Protein AF-A0ABD5YY74-F1 (afdb_monomer_lite)

Secondary structure (DSSP, 8-state):
-EEE--GGGTT-PPTT-HHHHHHHHHHHHHHHHHHHHTGGGT---EEE-----SSHHHHHHHTS---TTSSHHHHHS------

InterPro domains:
  IPR002347 Short-chain dehydrogenase/reductase SDR [PF00106] (2-62)
  IPR002347 Short-chain dehydrogenase/reductase SDR [PR00081] (20-39)
  IPR002347 Short-chain dehydrogenase/reductase SDR [PR00081] (41-58)
  IPR020904 Short-chain dehydrogenase/reductase, conserved site [PS00061] (7-35)
  IPR036291 NAD(P)-binding domain superfamily [SSF51735] (2-64)

pLDDT: mean 77.59, std 19.83, range [36.0, 98.31]

Foldseek 3Di:
DEAEAACCQVVDPDPPCVVNNVVRVVVQVVQVVCCVVCVVVVDHGYYDHDADDPDVVVVVVVVVDPDPPRPVVPVPPPDPPDD

Structure (mmCIF, N/CA/C/O backbone):
data_AF-A0ABD5YY74-F1
#
_entry.id   AF-A0ABD5YY74-F1
#
loop_
_atom_site.group_PDB
_atom_site.id
_atom_site.type_symbol
_atom_site.label_atom_id
_atom_site.label_alt_id
_atom_site.label_comp_id
_atom_site.label_asym_id
_atom_site.label_entity_id
_atom_site.label_seq_id
_atom_site.pdbx_PDB_ins_code
_atom_site.Cartn_x
_atom_site.Cartn_y
_atom_site.Cartn_z
_atom_site.occupancy
_atom_site.B_iso_or_equiv
_atom_site.auth_seq_id
_atom_site.auth_comp_id
_atom_site.auth_asym_id
_atom_site.auth_atom_id
_atom_site.pdbx_PDB_model_num
ATOM 1 N N . MET A 1 1 ? -10.477 -0.198 5.668 1.00 93.50 1 MET A N 1
ATOM 2 C CA . MET A 1 1 ? -9.849 0.586 4.584 1.00 93.50 1 MET A CA 1
ATOM 3 C C . MET A 1 1 ? -9.062 -0.323 3.653 1.00 93.50 1 MET A C 1
ATOM 5 O O . MET A 1 1 ? -8.477 -1.299 4.119 1.00 93.50 1 MET A O 1
ATOM 9 N N . VAL A 1 2 ? -9.049 -0.003 2.358 1.00 96.81 2 VAL A N 1
ATOM 10 C CA . VAL A 1 2 ? -8.241 -0.695 1.344 1.00 96.81 2 VAL A CA 1
ATOM 11 C C . VAL A 1 2 ? -7.444 0.353 0.579 1.00 96.81 2 VAL A C 1
ATOM 13 O O . VAL A 1 2 ? -8.030 1.256 -0.013 1.00 96.81 2 VAL A O 1
ATOM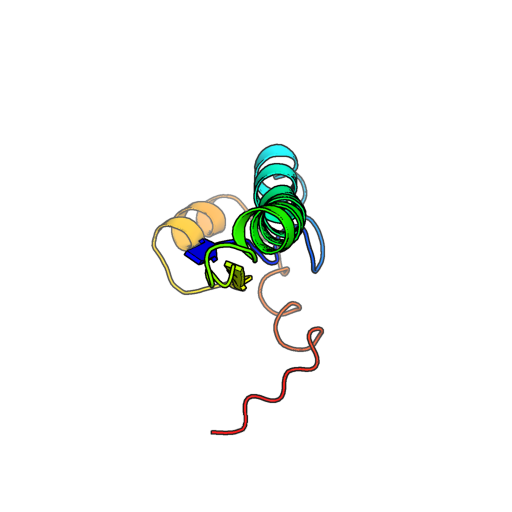 16 N N . ASN A 1 3 ? -6.123 0.230 0.610 1.00 97.00 3 ASN A N 1
ATOM 17 C CA . ASN A 1 3 ? -5.198 1.152 -0.037 1.00 97.00 3 ASN A CA 1
ATOM 18 C C . ASN A 1 3 ? -4.556 0.505 -1.268 1.00 97.00 3 ASN A C 1
ATOM 20 O O . ASN A 1 3 ? -4.424 -0.718 -1.348 1.00 97.00 3 ASN A O 1
ATOM 24 N N . ILE A 1 4 ? -4.114 1.336 -2.212 1.00 95.12 4 ILE A N 1
ATOM 25 C CA . ILE A 1 4 ? -3.522 0.881 -3.475 1.00 95.12 4 ILE A CA 1
ATOM 26 C C . ILE A 1 4 ? -2.037 1.245 -3.524 1.00 95.12 4 ILE A C 1
ATOM 28 O O . ILE A 1 4 ? -1.669 2.394 -3.805 1.00 95.12 4 ILE A O 1
ATOM 32 N N . GLY A 1 5 ? -1.197 0.245 -3.269 1.00 92.75 5 GLY A N 1
ATOM 33 C CA . GLY A 1 5 ? 0.250 0.290 -3.454 1.00 92.75 5 GLY A CA 1
ATOM 34 C C . GLY A 1 5 ? 0.648 0.101 -4.920 1.00 92.75 5 GLY A C 1
ATOM 35 O O . GLY A 1 5 ? -0.084 0.467 -5.839 1.00 92.75 5 GLY A O 1
ATOM 36 N N . SER A 1 6 ? 1.842 -0.438 -5.142 1.00 89.31 6 SER A N 1
ATOM 37 C CA . SER A 1 6 ? 2.350 -0.839 -6.460 1.00 89.31 6 SER A CA 1
ATOM 38 C C . SER A 1 6 ? 3.490 -1.831 -6.284 1.00 89.31 6 SER A C 1
ATOM 40 O O . SER A 1 6 ? 4.202 -1.771 -5.273 1.00 89.31 6 SER A O 1
ATOM 42 N N . LEU A 1 7 ? 3.695 -2.710 -7.261 1.00 85.00 7 LEU A N 1
ATOM 43 C CA . LEU A 1 7 ? 4.875 -3.567 -7.279 1.00 85.00 7 LEU A CA 1
ATOM 44 C C . LEU A 1 7 ? 6.158 -2.829 -7.702 1.00 85.00 7 LEU A C 1
ATOM 46 O O . LEU A 1 7 ? 7.245 -3.261 -7.330 1.00 85.00 7 LEU A O 1
ATOM 50 N N . VAL A 1 8 ? 6.041 -1.665 -8.355 1.00 76.94 8 VAL A N 1
ATOM 51 C CA . VAL A 1 8 ? 7.154 -0.826 -8.868 1.00 76.94 8 VAL A CA 1
ATOM 52 C C . VAL A 1 8 ? 8.115 -0.315 -7.773 1.00 76.94 8 VAL A C 1
ATOM 54 O O . VAL A 1 8 ? 9.120 0.317 -8.064 1.00 76.94 8 VAL A O 1
ATOM 57 N N . GLY A 1 9 ? 7.877 -0.614 -6.495 1.00 68.31 9 GLY A N 1
ATOM 58 C CA . GLY A 1 9 ? 8.900 -0.473 -5.450 1.00 68.31 9 GLY A CA 1
ATOM 59 C C . GLY A 1 9 ? 9.042 -1.669 -4.504 1.00 68.31 9 GLY A C 1
ATOM 60 O O . GLY A 1 9 ? 9.975 -1.684 -3.710 1.00 68.31 9 GLY A O 1
ATOM 61 N N . ALA A 1 10 ? 8.163 -2.672 -4.592 1.00 67.81 10 ALA A N 1
ATOM 62 C CA . ALA A 1 10 ? 8.219 -3.880 -3.765 1.00 67.81 10 ALA A CA 1
ATOM 63 C C . ALA A 1 10 ? 8.925 -5.054 -4.473 1.00 67.81 10 ALA A C 1
ATOM 65 O O . ALA A 1 10 ? 9.595 -5.838 -3.811 1.00 67.81 10 ALA A O 1
ATOM 66 N N . GLY A 1 11 ? 8.796 -5.164 -5.803 1.00 61.44 11 GLY A N 1
ATOM 67 C CA . GLY A 1 11 ? 9.356 -6.256 -6.620 1.00 61.44 11 GLY A CA 1
ATOM 68 C C . GLY A 1 11 ? 10.579 -5.877 -7.466 1.00 61.44 11 GLY A C 1
ATOM 69 O O . GLY A 1 11 ? 11.164 -6.737 -8.116 1.00 61.44 11 GLY A O 1
ATOM 70 N N . GLY A 1 12 ? 10.979 -4.603 -7.458 1.00 61.25 12 GLY A N 1
ATOM 71 C CA . GLY A 1 12 ? 12.114 -4.088 -8.228 1.00 61.25 12 GLY A CA 1
ATOM 72 C C . GLY A 1 12 ? 11.821 -2.697 -8.799 1.00 61.25 12 GLY A C 1
ATOM 73 O O . GLY A 1 12 ? 10.904 -2.566 -9.606 1.00 61.25 12 GLY A O 1
ATOM 74 N N . PRO A 1 13 ? 12.547 -1.644 -8.384 1.00 62.84 13 PRO A N 1
ATOM 75 C CA . PRO A 1 13 ? 12.275 -0.293 -8.856 1.00 62.84 13 PRO A CA 1
ATOM 76 C C . PRO A 1 13 ? 12.773 -0.061 -10.283 1.00 62.84 13 PRO A C 1
ATOM 78 O O . PRO A 1 13 ? 13.946 -0.279 -10.589 1.00 62.84 13 PRO A O 1
ATOM 81 N N . ASN A 1 14 ? 11.886 0.455 -11.137 1.00 71.00 14 ASN A N 1
ATOM 82 C CA . ASN A 1 14 ? 12.251 0.940 -12.465 1.00 71.00 14 ASN A CA 1
ATOM 83 C C . ASN A 1 14 ? 13.126 2.197 -12.344 1.00 71.00 14 ASN A C 1
ATOM 85 O O . ASN A 1 14 ? 12.893 3.073 -11.497 1.00 71.00 14 ASN A O 1
ATOM 89 N N . ARG A 1 15 ? 14.137 2.311 -13.211 1.00 75.88 15 ARG A N 1
ATOM 90 C CA . ARG A 1 15 ? 14.980 3.512 -13.282 1.00 75.88 15 ARG A CA 1
ATOM 91 C C . ARG A 1 15 ? 14.109 4.723 -13.642 1.00 75.88 15 ARG A C 1
ATOM 93 O O . ARG A 1 15 ? 13.149 4.610 -14.387 1.00 75.88 15 ARG A O 1
ATOM 100 N N . GLY A 1 16 ? 14.408 5.882 -13.057 1.00 81.56 16 GLY A N 1
ATOM 101 C CA . GLY A 1 16 ? 13.646 7.117 -13.300 1.00 81.56 16 GLY A CA 1
ATOM 102 C C . GLY A 1 16 ? 12.329 7.252 -1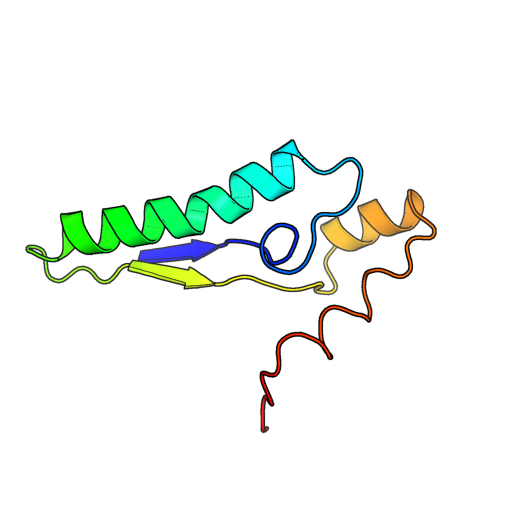2.522 1.00 81.56 16 GLY A C 1
ATOM 103 O O . GLY A 1 16 ? 11.780 8.346 -12.467 1.00 81.56 16 GLY A O 1
ATOM 104 N N . GLN A 1 17 ? 11.853 6.207 -11.833 1.00 83.06 17 GLN A N 1
ATOM 105 C CA . GLN A 1 17 ? 10.572 6.235 -11.108 1.00 83.06 17 GLN A CA 1
ATOM 106 C C . GLN A 1 17 ? 10.716 6.339 -9.579 1.00 83.06 17 GLN A C 1
ATOM 108 O O . GLN A 1 17 ? 9.814 5.941 -8.845 1.00 83.06 17 GLN A O 1
ATOM 113 N N . ALA A 1 18 ? 11.820 6.896 -9.067 1.00 85.62 18 ALA A N 1
ATOM 114 C CA . ALA A 1 18 ? 12.121 6.927 -7.629 1.00 85.62 18 ALA A CA 1
ATOM 115 C C . ALA A 1 18 ? 10.990 7.536 -6.777 1.00 85.62 18 ALA A C 1
ATOM 117 O O . ALA A 1 18 ? 10.597 6.958 -5.763 1.00 85.62 18 ALA A O 1
ATOM 118 N N . SER A 1 19 ? 10.424 8.666 -7.204 1.00 89.88 19 SER A N 1
ATOM 119 C CA . SER A 1 19 ? 9.328 9.351 -6.507 1.00 89.88 19 SER A CA 1
ATOM 120 C C . SER A 1 19 ? 8.068 8.485 -6.459 1.00 89.88 19 SER A C 1
ATOM 122 O O . SER A 1 19 ? 7.464 8.311 -5.400 1.00 89.88 19 SER A O 1
ATOM 124 N N . TYR A 1 20 ? 7.698 7.899 -7.603 1.00 88.38 20 TYR A N 1
ATOM 125 C CA . TYR A 1 20 ? 6.531 7.028 -7.718 1.00 88.38 20 TYR A CA 1
ATOM 126 C C . TYR A 1 20 ? 6.708 5.755 -6.885 1.00 88.38 20 TYR A C 1
ATOM 128 O O . TYR A 1 20 ? 5.868 5.469 -6.030 1.00 88.38 20 TYR A O 1
ATOM 136 N N . ALA A 1 21 ? 7.832 5.054 -7.053 1.00 87.69 21 ALA A N 1
ATOM 137 C CA . ALA A 1 21 ? 8.172 3.848 -6.306 1.00 87.69 21 ALA A CA 1
ATOM 138 C C . ALA A 1 21 ? 8.151 4.105 -4.792 1.00 87.69 21 ALA A C 1
ATOM 140 O O . ALA A 1 21 ? 7.488 3.378 -4.054 1.00 87.69 21 ALA A O 1
ATOM 141 N N . THR A 1 22 ? 8.783 5.191 -4.334 1.00 90.44 22 THR A N 1
ATOM 142 C CA . THR A 1 22 ? 8.813 5.559 -2.909 1.00 90.44 22 THR A CA 1
ATOM 143 C C . THR A 1 22 ? 7.412 5.840 -2.380 1.00 90.44 22 THR A C 1
ATOM 145 O O . THR A 1 22 ? 7.019 5.283 -1.357 1.00 90.44 22 THR A O 1
ATOM 148 N N . SER A 1 23 ? 6.628 6.654 -3.096 1.00 93.75 23 SER A N 1
ATOM 149 C CA . SER A 1 23 ? 5.263 6.994 -2.680 1.00 93.75 23 SER A CA 1
ATOM 150 C C . SER A 1 23 ? 4.377 5.753 -2.546 1.00 93.75 23 SER A C 1
ATOM 152 O O . SER A 1 23 ? 3.607 5.643 -1.595 1.00 93.75 23 SER A O 1
ATOM 154 N N . LYS A 1 24 ? 4.522 4.781 -3.456 1.00 92.44 24 LYS A N 1
ATOM 155 C CA . LYS A 1 24 ? 3.710 3.562 -3.473 1.00 92.44 24 LYS A CA 1
ATOM 156 C C . LYS A 1 24 ? 4.167 2.509 -2.467 1.00 92.44 24 LYS A 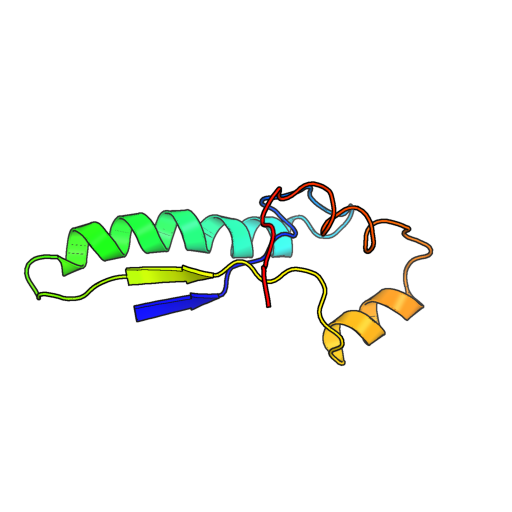C 1
ATOM 158 O O . LYS A 1 24 ? 3.316 1.786 -1.954 1.00 92.44 24 LYS A O 1
ATOM 163 N N . VAL A 1 25 ? 5.456 2.448 -2.135 1.00 90.06 25 VAL A N 1
ATOM 164 C CA . VAL A 1 25 ? 5.965 1.599 -1.042 1.00 90.06 25 VAL A CA 1
ATOM 165 C C . VAL A 1 25 ? 5.587 2.175 0.321 1.00 90.06 25 VAL A C 1
ATOM 167 O O . VAL A 1 25 ? 5.187 1.424 1.208 1.00 90.06 25 VAL A O 1
ATOM 170 N N . ALA A 1 26 ? 5.616 3.503 0.479 1.00 94.81 26 ALA A N 1
ATOM 171 C CA . ALA A 1 26 ? 5.229 4.166 1.725 1.00 94.81 26 ALA A CA 1
ATOM 172 C C . ALA A 1 26 ? 3.785 3.842 2.154 1.00 94.81 26 ALA A C 1
ATOM 174 O O . ALA A 1 26 ? 3.496 3.784 3.349 1.00 94.81 26 ALA A O 1
ATOM 175 N N . ILE A 1 27 ? 2.890 3.560 1.198 1.00 96.31 27 ILE A N 1
ATOM 176 C CA . ILE A 1 27 ? 1.508 3.148 1.480 1.00 96.31 27 ILE A CA 1
ATOM 177 C C . ILE A 1 27 ? 1.459 1.859 2.307 1.00 96.31 27 ILE A C 1
ATOM 179 O O . ILE A 1 27 ? 0.589 1.748 3.169 1.00 96.31 27 ILE A O 1
ATOM 183 N N . ALA A 1 28 ? 2.375 0.906 2.106 1.00 94.56 28 ALA A N 1
ATOM 184 C CA . ALA A 1 28 ? 2.402 -0.317 2.908 1.00 94.56 28 ALA A CA 1
ATOM 185 C C . ALA A 1 28 ? 2.701 -0.004 4.381 1.00 94.56 28 ALA A C 1
ATOM 187 O O . ALA A 1 28 ? 1.945 -0.408 5.262 1.00 94.56 28 ALA A O 1
ATOM 188 N N . SER A 1 29 ? 3.728 0.810 4.639 1.00 96.06 29 SER A N 1
ATOM 189 C CA . SER A 1 29 ? 4.080 1.248 5.994 1.00 96.06 29 SER A CA 1
ATOM 190 C C . SER A 1 29 ? 2.946 2.027 6.662 1.00 96.06 29 SER A C 1
ATOM 192 O O . SER A 1 29 ? 2.588 1.732 7.801 1.00 96.06 29 SER A O 1
ATOM 194 N N . ILE A 1 30 ? 2.332 2.977 5.947 1.00 97.69 30 ILE A N 1
ATOM 195 C CA . ILE A 1 30 ? 1.194 3.751 6.467 1.00 97.69 30 ILE A CA 1
ATOM 196 C C . ILE A 1 30 ? -0.001 2.832 6.752 1.00 97.69 30 ILE A C 1
ATOM 198 O O . ILE A 1 30 ? -0.667 2.990 7.768 1.00 97.69 30 ILE A O 1
ATOM 202 N N . THR A 1 31 ? -0.258 1.837 5.901 1.00 98.00 31 THR A N 1
ATOM 203 C CA . THR A 1 31 ? -1.347 0.869 6.110 1.00 98.00 31 THR A CA 1
ATOM 204 C C . THR A 1 31 ? -1.155 0.071 7.393 1.00 98.00 31 THR A C 1
ATOM 206 O O . THR A 1 31 ? -2.122 -0.096 8.134 1.00 98.00 31 THR A O 1
ATOM 209 N N . THR A 1 32 ? 0.069 -0.378 7.680 1.00 97.31 32 THR A N 1
ATOM 210 C CA . THR A 1 32 ? 0.387 -1.085 8.927 1.00 97.31 32 THR A CA 1
ATOM 211 C C . THR A 1 32 ? 0.131 -0.205 10.146 1.00 97.31 32 THR A C 1
ATOM 213 O O . THR A 1 32 ? -0.540 -0.643 11.076 1.00 97.31 32 THR A O 1
ATOM 216 N N . VAL A 1 33 ? 0.600 1.046 10.126 1.00 98.25 33 VAL A N 1
ATOM 217 C CA . VAL A 1 33 ? 0.378 1.987 11.236 1.00 98.25 33 VAL A CA 1
ATOM 218 C C . VAL A 1 33 ? -1.116 2.255 11.431 1.00 98.25 33 VAL A C 1
ATOM 220 O O . VAL A 1 33 ? -1.626 2.074 12.532 1.00 98.25 33 VAL A O 1
ATOM 223 N N . MET A 1 34 ? -1.852 2.560 10.358 1.00 98.31 34 MET A N 1
ATOM 224 C CA . MET A 1 34 ? -3.302 2.784 10.433 1.00 98.31 34 MET A CA 1
ATOM 225 C C . MET A 1 34 ? -4.069 1.551 10.920 1.00 98.31 34 MET A C 1
ATOM 227 O O . MET A 1 34 ? -5.089 1.694 11.585 1.00 98.31 34 MET A O 1
ATOM 231 N N . ALA A 1 35 ? -3.624 0.335 10.584 1.00 98.25 35 ALA A N 1
ATOM 232 C CA . ALA A 1 35 ? -4.246 -0.886 11.095 1.00 98.25 35 ALA A CA 1
ATOM 233 C C . ALA A 1 35 ? -4.131 -0.978 12.623 1.00 98.25 35 ALA A C 1
ATOM 235 O O . ALA A 1 35 ? -5.075 -1.411 13.273 1.00 98.25 35 ALA A O 1
ATOM 236 N N . MET A 1 36 ? -2.993 -0.560 13.184 1.00 98.00 36 MET A N 1
ATOM 237 C CA . MET A 1 36 ? -2.766 -0.548 14.631 1.00 98.00 36 MET A CA 1
ATOM 238 C C . MET A 1 36 ? -3.553 0.576 15.311 1.00 98.00 36 MET A C 1
ATOM 240 O O . MET A 1 36 ? -4.192 0.338 16.328 1.00 98.00 36 MET A O 1
ATOM 244 N N . GLU A 1 37 ? -3.549 1.778 14.734 1.00 98.31 37 GLU A N 1
ATOM 245 C CA . GLU A 1 37 ? -4.243 2.949 15.289 1.00 98.31 37 GLU A CA 1
ATOM 246 C C . GLU A 1 37 ? -5.769 2.803 15.281 1.00 98.31 37 GLU A C 1
ATOM 248 O O . GLU A 1 37 ? -6.447 3.319 16.165 1.00 98.31 37 GLU A O 1
ATOM 253 N N . LEU A 1 38 ? -6.320 2.106 14.285 1.00 98.19 38 LEU A N 1
ATOM 254 C CA . LEU A 1 38 ? -7.766 1.970 14.111 1.00 98.19 38 LEU A CA 1
ATOM 255 C C . LEU A 1 38 ? -8.324 0.635 14.629 1.00 98.19 38 LEU A C 1
ATOM 257 O O . LEU A 1 38 ? -9.525 0.385 14.500 1.00 98.19 38 LEU A O 1
ATOM 261 N N . ALA A 1 39 ? -7.482 -0.208 15.236 1.00 97.88 39 ALA A N 1
ATOM 262 C CA . ALA A 1 39 ? -7.882 -1.511 15.763 1.00 97.88 39 ALA A CA 1
ATOM 263 C C . ALA A 1 39 ? -8.968 -1.395 16.847 1.00 97.88 39 ALA A C 1
ATOM 265 O O . ALA A 1 39 ? -9.947 -2.138 16.805 1.00 97.88 39 ALA A O 1
ATOM 266 N N . ASP A 1 40 ? -8.851 -0.417 17.752 1.00 98.25 40 ASP A N 1
ATOM 267 C CA . ASP A 1 40 ? -9.824 -0.173 18.834 1.00 98.25 40 ASP A CA 1
ATOM 268 C C . ASP A 1 40 ? -11.209 0.252 18.315 1.00 98.25 40 ASP A C 1
ATOM 270 O O . ASP A 1 40 ? -12.207 0.188 19.033 1.00 98.25 40 ASP A O 1
ATOM 274 N N . HIS A 1 41 ? -11.280 0.667 17.049 1.00 98.19 41 HIS A N 1
ATOM 275 C CA . HIS A 1 41 ? -12.514 1.029 16.360 1.00 98.19 41 HIS A CA 1
ATOM 276 C C . HIS A 1 41 ? -13.083 -0.112 15.499 1.00 98.19 41 HIS A C 1
ATOM 278 O O . HIS A 1 41 ? -14.025 0.124 14.744 1.00 98.19 41 HIS A O 1
ATOM 284 N N . ASP A 1 42 ? -12.523 -1.324 15.588 1.00 97.38 42 ASP A N 1
ATOM 285 C CA . ASP A 1 42 ? -12.870 -2.489 14.756 1.00 97.38 42 ASP A CA 1
ATOM 286 C C . ASP A 1 42 ? -12.711 -2.224 13.241 1.00 97.38 42 ASP A C 1
ATOM 288 O O . ASP A 1 42 ? -13.431 -2.749 12.387 1.00 97.38 42 ASP A O 1
ATOM 292 N N . ILE A 1 43 ? -11.743 -1.376 12.872 1.00 98.06 43 ILE A N 1
ATOM 293 C CA . ILE A 1 43 ? -11.461 -1.035 11.474 1.00 98.06 43 ILE A CA 1
ATOM 294 C C . ILE A 1 43 ? -10.205 -1.770 11.007 1.00 98.06 43 ILE A C 1
ATOM 296 O O . ILE A 1 43 ? -9.089 -1.509 11.446 1.00 98.06 43 ILE A O 1
ATOM 300 N N . ARG A 1 44 ? -10.373 -2.645 10.011 1.00 97.94 44 ARG A N 1
ATOM 301 C CA . ARG A 1 44 ? -9.256 -3.339 9.349 1.00 97.94 44 ARG A CA 1
ATOM 302 C C . ARG A 1 44 ? -8.677 -2.501 8.213 1.00 97.94 44 ARG A C 1
ATOM 304 O O . ARG A 1 44 ? -9.431 -1.999 7.373 1.00 97.94 44 ARG A O 1
ATOM 311 N N . CYS A 1 45 ? -7.354 -2.441 8.104 1.00 98.12 45 CYS A N 1
ATOM 312 C CA . CYS A 1 45 ? -6.643 -1.741 7.031 1.00 98.12 45 CYS A CA 1
ATOM 313 C C . CYS A 1 45 ? -5.768 -2.719 6.243 1.00 98.12 45 CYS A C 1
ATOM 315 O O . CYS A 1 45 ? -5.021 -3.488 6.835 1.00 98.12 45 CYS A O 1
ATOM 317 N N . ASN A 1 46 ? -5.876 -2.702 4.912 1.00 97.00 46 ASN A N 1
ATOM 318 C CA . ASN A 1 46 ? -5.094 -3.562 4.021 1.00 97.00 46 ASN A CA 1
ATOM 319 C C . ASN A 1 46 ? -4.604 -2.779 2.802 1.00 97.00 46 ASN A C 1
ATOM 321 O O . ASN A 1 46 ? -5.204 -1.772 2.418 1.00 97.00 46 ASN A O 1
ATOM 325 N N . VAL A 1 47 ? -3.531 -3.264 2.182 1.00 96.38 47 VAL A N 1
ATOM 326 C CA . VAL A 1 47 ? -2.961 -2.712 0.952 1.00 96.38 47 VAL A CA 1
ATOM 327 C C . VAL A 1 47 ? -2.863 -3.808 -0.100 1.00 96.38 47 VAL A C 1
ATOM 329 O O . VAL A 1 47 ? -2.519 -4.944 0.213 1.00 96.38 47 VAL A O 1
ATOM 332 N N . ILE A 1 48 ? -3.171 -3.459 -1.346 1.00 94.00 48 ILE A N 1
ATOM 333 C CA . ILE A 1 48 ? -2.978 -4.326 -2.510 1.00 94.00 48 ILE A CA 1
ATOM 334 C C . ILE A 1 48 ? -1.896 -3.695 -3.385 1.00 94.00 48 ILE A C 1
ATOM 336 O O . ILE A 1 48 ? -1.884 -2.475 -3.564 1.00 94.00 48 ILE A O 1
ATOM 340 N N . HIS A 1 49 ? -0.996 -4.515 -3.928 1.00 90.81 49 HIS A N 1
ATOM 341 C CA . HIS A 1 49 ? 0.079 -4.091 -4.827 1.00 90.81 49 HIS A CA 1
ATOM 342 C C . HIS A 1 49 ? -0.183 -4.622 -6.241 1.00 90.81 49 HIS A C 1
ATOM 344 O O . HIS A 1 49 ? 0.198 -5.753 -6.538 1.00 90.81 49 HIS A O 1
ATOM 350 N N . PRO A 1 50 ? -0.831 -3.839 -7.122 1.00 88.06 50 PRO A N 1
ATOM 351 C CA . PRO A 1 50 ? -0.993 -4.230 -8.514 1.00 88.06 50 PRO A CA 1
ATOM 352 C C . PRO A 1 50 ? 0.358 -4.381 -9.222 1.00 88.06 50 PRO A C 1
ATOM 354 O O . PRO A 1 50 ? 1.278 -3.583 -8.999 1.00 88.06 50 PRO A O 1
ATOM 357 N N . GLY A 1 51 ? 0.447 -5.394 -10.085 1.00 82.62 51 GLY A N 1
ATOM 358 C CA . GLY A 1 51 ? 1.479 -5.501 -11.116 1.00 82.62 51 GLY A CA 1
ATOM 359 C C . GLY A 1 51 ? 1.134 -4.659 -12.348 1.00 82.62 51 GLY A C 1
ATOM 360 O O . GLY A 1 51 ? 0.272 -3.780 -12.289 1.00 82.62 51 GLY A O 1
ATOM 361 N N . ALA A 1 52 ? 1.796 -4.930 -13.473 1.00 80.94 52 ALA A N 1
ATOM 362 C CA . ALA A 1 52 ? 1.432 -4.325 -14.751 1.00 80.94 52 ALA A CA 1
ATOM 363 C C . ALA A 1 52 ? 0.017 -4.775 -15.163 1.00 80.94 52 ALA A C 1
ATOM 365 O O . ALA A 1 52 ? -0.278 -5.968 -15.185 1.00 80.94 52 ALA A O 1
ATOM 366 N N . ILE A 1 53 ? -0.863 -3.816 -15.457 1.00 83.31 53 ILE A N 1
ATOM 367 C CA . ILE A 1 53 ? -2.239 -4.051 -15.911 1.00 83.31 53 ILE A CA 1
ATOM 368 C C . ILE A 1 53 ? -2.477 -3.165 -17.129 1.00 83.31 53 ILE A C 1
ATOM 370 O O . ILE A 1 53 ? -2.083 -1.993 -17.119 1.00 83.31 53 ILE A O 1
ATOM 374 N N . ASP A 1 54 ? -3.145 -3.716 -18.144 1.00 82.12 54 ASP A N 1
ATOM 375 C CA . ASP A 1 54 ? -3.512 -2.992 -19.359 1.00 82.12 54 ASP A CA 1
ATOM 376 C C . ASP A 1 54 ? -4.440 -1.817 -19.029 1.00 82.12 54 ASP A C 1
ATOM 378 O O . ASP A 1 54 ? -5.627 -1.960 -18.726 1.00 82.12 54 ASP A O 1
ATOM 382 N N . THR A 1 55 ? -3.836 -0.637 -18.985 1.00 84.00 55 THR A N 1
ATOM 383 C CA . THR A 1 55 ? -4.460 0.621 -18.602 1.00 84.00 55 THR A CA 1
ATOM 384 C C . THR A 1 55 ? -3.783 1.752 -19.375 1.00 84.00 55 THR A C 1
ATOM 386 O O . THR A 1 55 ? -2.592 1.653 -19.686 1.00 84.00 55 THR A O 1
ATOM 389 N N . PRO A 1 56 ? -4.474 2.879 -19.632 1.00 85.12 56 PRO A N 1
ATOM 390 C CA . PRO A 1 56 ? -3.886 3.993 -20.380 1.00 85.12 56 PRO A CA 1
ATOM 391 C C . PRO A 1 56 ? -2.592 4.551 -19.768 1.00 85.12 56 PRO A C 1
ATOM 393 O O . PRO A 1 56 ? -1.722 5.026 -20.489 1.00 85.12 56 PRO A O 1
ATOM 396 N N . ILE A 1 57 ? -2.443 4.470 -18.440 1.00 82.06 57 ILE A N 1
ATOM 397 C CA . ILE A 1 57 ? -1.219 4.887 -17.749 1.00 82.06 57 ILE A CA 1
ATOM 398 C C . ILE A 1 57 ? -0.021 4.017 -18.142 1.00 82.06 57 ILE A C 1
ATOM 400 O O . ILE A 1 57 ? 1.065 4.549 -18.318 1.00 82.06 57 ILE A O 1
ATOM 404 N N . LEU A 1 58 ? -0.212 2.707 -18.325 1.00 78.06 58 LEU A N 1
ATOM 405 C CA . LEU A 1 58 ? 0.853 1.813 -18.772 1.00 78.06 58 LEU A CA 1
ATOM 406 C C . LEU A 1 58 ? 1.203 2.064 -20.244 1.00 78.06 58 LEU A C 1
ATOM 408 O O . LEU A 1 58 ? 2.381 2.113 -20.585 1.00 78.06 58 LEU A O 1
ATOM 412 N N . ALA A 1 59 ? 0.196 2.305 -21.091 1.00 75.62 59 ALA A N 1
ATOM 413 C CA . ALA A 1 59 ? 0.403 2.649 -22.498 1.00 75.62 59 ALA A CA 1
ATOM 414 C C . ALA A 1 59 ? 1.239 3.931 -22.672 1.00 75.62 59 ALA A C 1
ATOM 416 O O . ALA A 1 59 ? 2.083 3.996 -23.558 1.00 75.62 59 ALA A O 1
ATOM 417 N N . ALA A 1 60 ? 1.067 4.918 -21.786 1.00 73.12 60 ALA A N 1
ATOM 418 C CA . ALA A 1 60 ? 1.861 6.147 -21.796 1.00 73.12 60 ALA A CA 1
ATOM 419 C C . ALA A 1 60 ? 3.351 5.926 -21.467 1.00 73.12 60 ALA A C 1
ATOM 421 O O . ALA A 1 60 ? 4.180 6.734 -21.868 1.00 73.12 60 ALA A O 1
ATOM 422 N N . PHE A 1 61 ? 3.701 4.846 -20.761 1.00 68.81 61 PHE A N 1
ATOM 423 C CA . PHE A 1 61 ? 5.096 4.493 -20.465 1.00 68.81 61 PHE A CA 1
ATOM 424 C C . PHE A 1 61 ? 5.737 3.597 -21.540 1.00 68.81 61 PHE A C 1
ATOM 426 O O . PHE A 1 61 ? 6.964 3.519 -21.613 1.00 68.81 61 PHE A O 1
ATOM 433 N N . ALA A 1 62 ? 4.930 2.943 -22.382 1.00 61.66 62 ALA A N 1
ATOM 434 C CA . ALA A 1 62 ? 5.409 2.108 -23.486 1.00 61.66 62 ALA A CA 1
ATOM 435 C C . ALA A 1 62 ? 5.992 2.932 -24.649 1.00 61.66 62 ALA A C 1
ATOM 437 O O . ALA A 1 62 ? 6.874 2.453 -25.351 1.00 61.66 62 ALA A O 1
ATOM 438 N N . ASP A 1 63 ? 5.543 4.179 -24.823 1.00 55.22 63 ASP A N 1
ATOM 439 C CA . ASP A 1 63 ? 6.056 5.092 -25.860 1.00 55.22 63 ASP A CA 1
ATOM 440 C C . ASP A 1 63 ? 7.437 5.685 -25.491 1.00 55.22 63 ASP A C 1
ATOM 442 O O . ASP A 1 63 ? 8.123 6.270 -26.324 1.00 55.22 63 ASP A O 1
ATOM 446 N N . GLU A 1 64 ? 7.862 5.523 -24.229 1.00 53.22 64 GLU A N 1
ATOM 447 C CA . GLU A 1 64 ? 9.057 6.161 -23.658 1.00 53.22 64 GLU A CA 1
ATOM 448 C C . GLU A 1 64 ? 10.162 5.158 -23.253 1.00 53.22 64 GLU A C 1
ATOM 450 O O . GLU A 1 64 ? 11.249 5.575 -22.850 1.00 53.22 64 GLU A O 1
ATOM 455 N N . SER A 1 65 ? 9.936 3.839 -23.361 1.00 50.88 65 SER A N 1
ATOM 456 C CA . SER A 1 65 ? 10.914 2.831 -22.921 1.00 50.88 65 SER A CA 1
ATOM 457 C C . SER A 1 65 ? 10.883 1.512 -23.711 1.00 50.88 65 SER A C 1
ATOM 459 O O . SER A 1 65 ? 9.857 0.849 -23.810 1.00 50.88 65 SER A O 1
ATOM 461 N N . GLU A 1 66 ? 12.053 1.082 -24.200 1.00 47.91 66 GLU A N 1
ATOM 462 C CA . GLU A 1 66 ? 12.347 -0.298 -24.634 1.00 47.91 66 GLU A CA 1
ATOM 463 C C . GLU A 1 66 ? 12.614 -1.219 -23.414 1.00 47.91 66 GLU A C 1
ATOM 465 O O . GLU A 1 66 ? 13.542 -2.024 -23.431 1.00 47.91 66 GLU A O 1
ATOM 470 N N . ASP A 1 67 ? 11.881 -1.075 -22.301 1.00 49.78 67 ASP A N 1
ATOM 471 C CA . ASP A 1 67 ? 12.192 -1.811 -21.063 1.00 49.78 67 ASP A CA 1
ATOM 472 C C . ASP A 1 67 ? 11.393 -3.127 -20.935 1.00 49.78 67 ASP A C 1
ATOM 474 O O . ASP A 1 67 ? 10.206 -3.144 -20.595 1.00 49.78 67 ASP A O 1
ATOM 478 N N . GLU 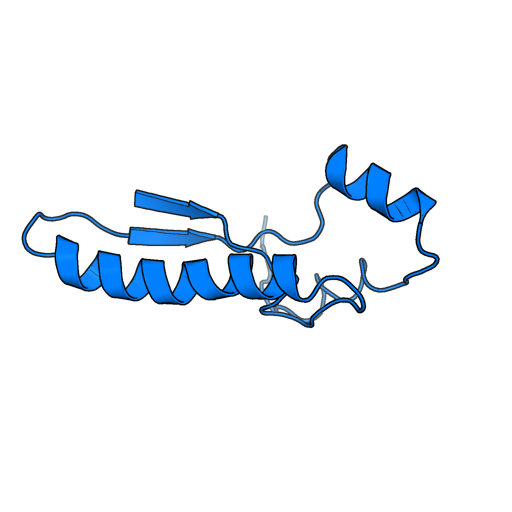A 1 68 ? 12.098 -4.256 -21.100 1.00 49.06 68 GLU A N 1
ATOM 479 C CA . GLU A 1 68 ? 11.687 -5.656 -20.840 1.00 49.06 68 GLU A CA 1
ATOM 480 C C . GLU A 1 68 ? 11.402 -5.967 -19.341 1.00 49.06 68 GLU A C 1
ATOM 482 O O . GLU A 1 68 ? 11.704 -7.044 -18.819 1.00 49.06 68 GLU A O 1
ATOM 487 N N . SER A 1 69 ? 10.856 -5.025 -18.568 1.00 52.75 69 SER A N 1
ATOM 488 C CA . SER A 1 69 ? 10.585 -5.228 -17.129 1.00 52.75 69 SER A CA 1
ATOM 489 C C . SER A 1 69 ? 9.198 -5.838 -16.859 1.00 52.75 69 SER A C 1
ATOM 491 O O . SER A 1 69 ? 8.974 -6.470 -15.822 1.00 52.75 69 SER A O 1
ATOM 493 N N . SER A 1 70 ? 8.266 -5.700 -17.808 1.00 51.78 70 SER A N 1
ATOM 494 C CA . SER A 1 70 ? 6.855 -6.075 -17.637 1.00 51.78 70 SER A CA 1
ATOM 495 C C . SER A 1 70 ? 6.627 -7.580 -17.431 1.00 51.78 70 SER A C 1
ATOM 497 O O . SER A 1 70 ? 5.744 -7.954 -16.661 1.00 51.78 70 SER A O 1
ATOM 499 N N . GLU A 1 71 ? 7.442 -8.452 -18.034 1.00 43.94 71 GLU A N 1
ATOM 500 C CA . GLU A 1 71 ? 7.2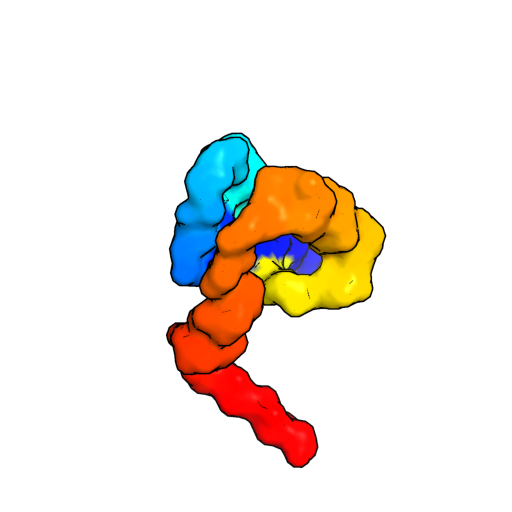41 -9.913 -17.968 1.00 43.94 71 GLU A CA 1
ATOM 501 C C . GLU A 1 71 ? 7.845 -10.569 -16.719 1.00 43.94 71 GLU A C 1
ATOM 503 O O . GLU A 1 71 ? 7.336 -11.576 -16.230 1.00 43.94 71 GLU A O 1
ATOM 508 N N . ARG A 1 72 ? 8.873 -9.967 -16.112 1.00 49.50 72 ARG A N 1
ATOM 509 C CA . ARG A 1 72 ? 9.576 -10.556 -14.954 1.00 49.50 72 ARG A CA 1
ATOM 510 C C . ARG A 1 72 ? 8.804 -10.488 -13.637 1.00 49.50 72 ARG A C 1
ATOM 512 O O . ARG A 1 72 ? 9.192 -11.110 -12.651 1.00 49.50 72 ARG A O 1
ATOM 519 N N . THR A 1 73 ? 7.731 -9.709 -13.607 1.00 53.84 73 THR A N 1
ATOM 520 C CA . THR A 1 73 ? 6.936 -9.488 -12.400 1.00 53.84 73 THR A CA 1
ATOM 521 C C . THR A 1 73 ? 6.036 -10.684 -12.074 1.00 53.84 73 THR A C 1
ATOM 523 O O . THR A 1 73 ? 5.844 -10.990 -10.903 1.00 53.84 73 THR A O 1
ATOM 526 N N . ILE A 1 74 ? 5.493 -11.380 -13.074 1.00 50.50 74 ILE A N 1
ATOM 527 C CA . ILE A 1 74 ? 4.495 -12.434 -12.825 1.00 50.50 74 ILE A CA 1
ATOM 528 C C . ILE A 1 74 ? 5.172 -13.721 -12.324 1.00 50.50 74 ILE A C 1
ATOM 530 O O . ILE A 1 74 ? 4.696 -14.329 -11.369 1.00 50.50 74 ILE A O 1
ATOM 534 N N . ASP A 1 75 ? 6.329 -14.074 -12.888 1.00 48.53 75 ASP A N 1
ATOM 535 C CA . ASP A 1 75 ? 7.062 -15.304 -12.547 1.00 48.53 75 ASP A CA 1
ATOM 536 C C . ASP A 1 75 ? 7.779 -15.223 -11.178 1.00 48.53 75 ASP A C 1
ATOM 538 O O . ASP A 1 75 ? 7.967 -16.221 -10.486 1.00 48.53 75 ASP A O 1
ATOM 542 N N . GLY A 1 76 ? 8.140 -14.014 -10.727 1.00 44.25 76 GLY A N 1
ATOM 543 C CA . GLY A 1 76 ? 8.917 -13.805 -9.497 1.00 44.25 76 GLY A CA 1
ATOM 544 C C . GLY A 1 76 ? 8.114 -13.729 -8.191 1.00 44.25 76 GLY A C 1
ATOM 545 O O . GLY A 1 76 ? 8.712 -13.778 -7.117 1.00 44.25 76 GLY A O 1
ATOM 546 N N . VAL A 1 77 ? 6.783 -13.581 -8.245 1.00 51.53 77 VAL A N 1
ATOM 547 C CA . VAL A 1 77 ? 5.954 -13.322 -7.045 1.00 51.53 77 VAL A CA 1
ATOM 548 C C . VAL A 1 77 ? 5.422 -14.619 -6.413 1.00 51.53 77 VAL A C 1
ATOM 550 O O . VAL A 1 77 ? 4.902 -14.586 -5.300 1.00 51.53 77 VAL A O 1
ATOM 553 N N . GLY A 1 78 ? 5.586 -15.779 -7.066 1.00 41.59 78 GLY A N 1
ATOM 554 C CA . GLY A 1 78 ? 5.231 -17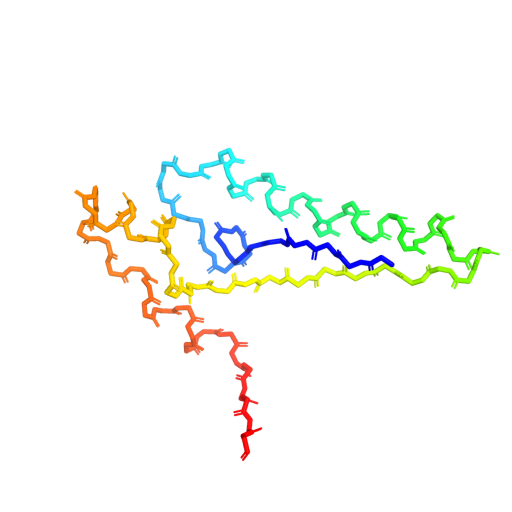.092 -6.501 1.00 41.59 78 GLY A CA 1
ATOM 555 C C . GLY A 1 78 ? 3.749 -17.259 -6.130 1.00 41.59 78 GLY A C 1
ATOM 556 O O . GLY A 1 78 ? 3.388 -18.214 -5.446 1.00 41.59 78 GLY A O 1
ATOM 557 N N . LEU A 1 79 ? 2.883 -16.335 -6.557 1.00 44.78 79 LEU A N 1
ATOM 558 C CA . LEU A 1 79 ? 1.443 -16.413 -6.353 1.00 44.78 79 LEU A CA 1
ATOM 559 C C . LEU A 1 79 ? 0.842 -17.209 -7.506 1.00 44.78 79 LEU A C 1
ATOM 561 O O . LEU A 1 79 ? 0.493 -16.657 -8.547 1.00 44.78 79 LEU A O 1
ATOM 565 N N . GLN A 1 80 ? 0.732 -18.520 -7.306 1.00 36.00 80 GLN A N 1
ATOM 566 C CA . GLN A 1 80 ? -0.087 -19.363 -8.161 1.00 36.00 80 GLN A CA 1
ATOM 567 C C . GLN A 1 80 ? -1.554 -18.971 -7.936 1.00 36.00 80 GLN A C 1
ATOM 569 O O . GLN A 1 80 ? -2.154 -19.306 -6.916 1.00 36.00 80 GLN A O 1
ATOM 574 N N . ILE A 1 81 ? -2.104 -18.175 -8.854 1.00 46.41 81 ILE A N 1
ATOM 575 C CA . ILE A 1 81 ? -3.541 -17.905 -8.911 1.00 46.41 81 ILE A CA 1
ATOM 576 C C . ILE A 1 81 ? -4.164 -19.105 -9.629 1.00 46.41 81 ILE A C 1
ATOM 578 O O . ILE A 1 81 ? -4.313 -19.097 -10.850 1.00 46.41 81 ILE A O 1
ATOM 582 N N . ASP A 1 82 ? -4.467 -20.160 -8.874 1.00 38.75 82 ASP A N 1
ATOM 583 C CA . ASP A 1 82 ? -5.317 -21.241 -9.373 1.00 38.75 82 ASP A CA 1
ATOM 584 C C . ASP A 1 82 ? -6.704 -20.642 -9.672 1.00 38.75 82 ASP A C 1
ATOM 586 O O . ASP A 1 82 ? -7.343 -20.055 -8.793 1.00 38.75 82 ASP A O 1
ATOM 590 N N . THR A 1 83 ? -7.121 -20.728 -10.937 1.00 48.41 83 THR A N 1
ATOM 591 C CA . THR A 1 83 ? -8.492 -20.431 -11.385 1.00 48.41 83 THR A CA 1
ATOM 592 C C . THR A 1 83 ? -9.332 -21.697 -11.340 1.00 48.41 83 THR A C 1
ATOM 594 O O . THR A 1 83 ? -8.794 -22.762 -11.719 1.00 48.41 83 THR A O 1
#

Sequence (83 aa):
MVNIGSLVGAGGPNRGQASYATSKVAIASITTVMAMELADHDIRCNVIHPGAIDTPILAAFADESEDESSERTIDGVGLQIDT

Organism: NCBI:txid2934937

Radius of gyration: 15.07 Å; chains: 1; bounding box: 28×31×45 Å